Protein AF-A0A0K2YIS1-F1 (afdb_monomer_lite)

pLDDT: mean 71.44, std 18.5, range [35.56, 94.06]

Foldseek 3Di:
DDDDDDDDDDDDDPPPPPPPPPPPVPFFWKWKWKFQFPDWDQAPPRVLLVLCPPPPPDQDRPPSQHHDGQWIFTFGPCLCCLQPPDPDDGAPKGFNDDDDAWTKIKHWLVSVVVCLVVRQPDDGRPDPDRIPCVVSVPDDGSTIIMMIIGTDD

Secondary structure (DSSP, 8-state):
-----------------------------EEEEEEEESS-B-STT-GGG----TT----PPPGGG-EEEEEEEEE-TTTTTTTS-TTSPPPS-EEEE-SSSSEEEEEEHHHHHHHHHHHHTSTT-SS-SPP--HHHHTSPTT-EEEEEEEE--

Sequence (153 aa):
MEPTRAGRTGVREATDVGAAGDRLATMLGWNITIIRPNEPVLGPDDPRLDAHREGSWSSYISPDLDGDRVASWTAGLGGLDWIDPVGGEPAPSKQLRGGGYPSVYAVPAEVLLAGADRLSARPGLTNDSAVDLSAVVAMPAGEWIVVEAWDQS

Structure (mmCIF, N/CA/C/O backbone):
data_AF-A0A0K2YIS1-F1
#
_entry.id   AF-A0A0K2YIS1-F1
#
loop_
_atom_site.group_PDB
_atom_site.id
_atom_site.type_symbol
_atom_site.label_atom_id
_atom_site.label_alt_id
_atom_site.label_comp_id
_atom_site.label_asym_id
_atom_site.label_entity_id
_atom_site.label_seq_id
_atom_site.pdbx_PDB_ins_code
_atom_site.Cartn_x
_atom_site.Cartn_y
_atom_site.Cartn_z
_atom_site.occupancy
_atom_site.B_iso_or_equiv
_atom_site.auth_seq_id
_atom_site.auth_comp_id
_atom_site.auth_asym_id
_atom_site.auth_atom_id
_atom_site.pdbx_PDB_model_num
ATOM 1 N N . MET A 1 1 ? 53.919 41.565 -62.791 1.00 42.91 1 MET A N 1
ATOM 2 C CA . MET A 1 1 ? 53.068 40.431 -62.389 1.00 42.91 1 MET A CA 1
ATOM 3 C C . MET A 1 1 ? 51.980 40.990 -61.494 1.00 42.91 1 MET A C 1
ATOM 5 O O . MET A 1 1 ? 52.286 41.783 -60.616 1.00 42.91 1 MET A O 1
ATOM 9 N N . GLU A 1 2 ? 50.751 40.674 -61.876 1.00 38.84 2 GLU A N 1
ATOM 10 C CA . GLU A 1 2 ? 49.435 41.147 -61.432 1.00 38.84 2 GLU A CA 1
ATOM 11 C C . GLU A 1 2 ? 49.098 40.913 -59.933 1.00 38.84 2 GLU A C 1
ATOM 13 O O . GLU A 1 2 ? 49.934 40.371 -59.211 1.00 38.84 2 GLU A O 1
ATOM 18 N N . PRO A 1 3 ? 47.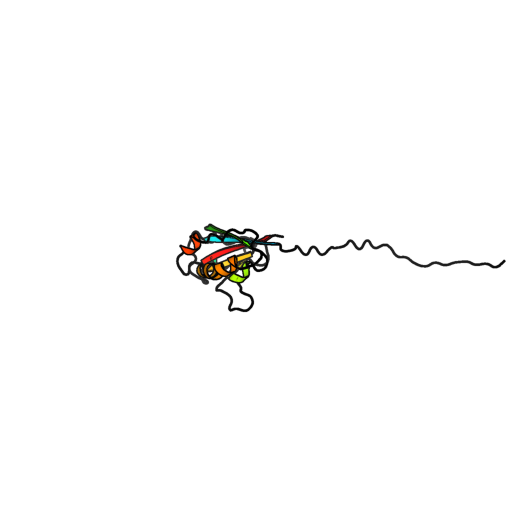934 41.389 -59.430 1.00 54.91 3 PRO A N 1
ATOM 19 C CA . PRO A 1 3 ? 47.772 42.024 -58.118 1.00 54.91 3 PRO A CA 1
ATOM 20 C C . PRO A 1 3 ? 46.892 41.197 -57.152 1.00 54.91 3 PRO A C 1
ATOM 22 O O . PRO A 1 3 ? 46.513 40.073 -57.462 1.00 54.91 3 PRO A O 1
ATOM 25 N N . THR A 1 4 ? 46.468 41.793 -56.026 1.00 39.06 4 THR A N 1
ATOM 26 C CA . THR A 1 4 ? 45.044 41.866 -55.594 1.00 39.06 4 THR A CA 1
ATOM 27 C C . THR A 1 4 ? 44.810 41.713 -54.086 1.00 39.06 4 THR A C 1
ATOM 29 O O . THR A 1 4 ? 45.412 40.925 -53.367 1.00 39.06 4 THR A O 1
ATOM 32 N N . ARG A 1 5 ? 43.884 42.565 -53.651 1.00 41.91 5 ARG A N 1
ATOM 33 C CA . ARG A 1 5 ? 43.358 42.880 -52.329 1.00 41.91 5 ARG A CA 1
ATOM 34 C C . ARG A 1 5 ? 42.171 41.969 -51.964 1.00 41.91 5 ARG A C 1
ATOM 36 O O . ARG A 1 5 ? 41.367 41.656 -52.826 1.00 41.91 5 ARG A O 1
ATOM 43 N N . ALA A 1 6 ? 42.009 41.754 -50.655 1.00 45.34 6 ALA A N 1
ATOM 44 C CA . ALA A 1 6 ? 40.782 41.450 -49.897 1.00 45.34 6 ALA A CA 1
ATOM 45 C C . ALA A 1 6 ? 40.018 40.128 -50.124 1.00 45.34 6 ALA A C 1
ATOM 47 O O . ALA A 1 6 ? 39.477 39.852 -51.185 1.00 45.34 6 ALA A O 1
ATOM 48 N N . GLY A 1 7 ? 39.794 39.434 -49.003 1.00 35.56 7 GLY A N 1
ATOM 49 C CA . GLY A 1 7 ? 38.697 38.493 -48.789 1.00 35.56 7 GLY A CA 1
ATOM 50 C C . GLY A 1 7 ? 38.379 38.408 -47.294 1.00 35.56 7 GLY A C 1
ATOM 51 O O . GLY A 1 7 ? 39.151 37.855 -46.522 1.00 35.56 7 GLY A O 1
ATOM 52 N N . ARG A 1 8 ? 37.271 39.026 -46.881 1.00 46.00 8 ARG A N 1
ATOM 53 C CA . ARG A 1 8 ? 36.708 39.048 -45.523 1.00 46.00 8 ARG A CA 1
ATOM 54 C C . ARG A 1 8 ? 35.535 38.068 -45.524 1.00 46.00 8 ARG A C 1
ATOM 56 O O . ARG A 1 8 ? 34.579 38.351 -46.240 1.00 46.00 8 ARG A O 1
ATOM 63 N N . THR A 1 9 ? 35.545 36.962 -44.770 1.00 40.97 9 THR A N 1
ATOM 64 C CA . THR A 1 9 ? 34.319 36.157 -44.544 1.00 40.97 9 THR A CA 1
ATOM 65 C C . THR A 1 9 ? 34.411 35.259 -43.297 1.00 40.97 9 THR A C 1
ATOM 67 O O . THR A 1 9 ? 35.349 34.482 -43.188 1.00 40.97 9 THR A O 1
ATOM 70 N N . GLY A 1 10 ? 33.398 35.363 -42.416 1.00 36.12 10 GLY A N 1
ATOM 71 C CA . GLY A 1 10 ? 32.995 34.408 -41.360 1.00 36.12 10 GLY A CA 1
ATOM 72 C C . GLY A 1 10 ? 33.873 34.422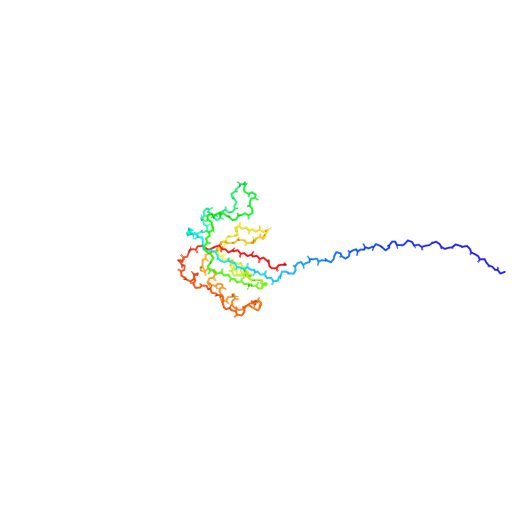 -40.105 1.00 36.12 10 GLY A C 1
ATOM 73 O O . GLY A 1 10 ? 34.982 33.921 -40.136 1.00 36.12 10 GLY A O 1
ATOM 74 N N . VAL A 1 11 ? 33.512 35.018 -38.963 1.00 46.69 11 VAL A N 1
ATOM 75 C CA . VAL A 1 11 ? 32.325 34.768 -38.120 1.00 46.69 11 VAL A CA 1
ATOM 76 C C . VAL A 1 11 ? 31.871 33.313 -38.177 1.00 46.69 11 VAL A C 1
ATOM 78 O O . VAL A 1 11 ? 31.138 32.924 -39.083 1.00 46.69 11 VAL A O 1
ATOM 81 N N . ARG A 1 12 ? 32.263 32.550 -37.158 1.00 39.72 12 ARG A N 1
ATOM 82 C CA . ARG A 1 12 ? 31.326 31.898 -36.240 1.00 39.72 12 ARG A CA 1
ATOM 83 C C . ARG A 1 12 ? 32.071 31.599 -34.945 1.00 39.72 12 ARG A C 1
ATOM 85 O O . ARG A 1 12 ? 32.997 30.795 -34.927 1.00 39.72 12 ARG A O 1
ATOM 92 N N . GLU A 1 13 ? 31.674 32.322 -33.899 1.00 41.06 13 GLU A N 1
ATOM 93 C CA . GLU A 1 13 ? 31.746 31.847 -32.522 1.00 41.06 13 GLU A CA 1
ATOM 94 C C . GLU A 1 13 ? 31.465 30.346 -32.517 1.00 41.06 13 GLU A C 1
ATOM 96 O O . GLU A 1 13 ? 30.415 29.902 -32.990 1.00 41.06 13 GLU A O 1
ATOM 101 N N . ALA A 1 14 ? 32.414 29.566 -32.005 1.00 40.84 14 ALA A N 1
ATOM 102 C CA . ALA A 1 14 ? 32.084 28.270 -31.458 1.00 40.84 14 ALA A CA 1
ATOM 103 C C . ALA A 1 14 ? 31.207 28.566 -30.242 1.00 40.84 14 ALA A C 1
ATOM 105 O O . ALA A 1 14 ? 31.702 28.800 -29.142 1.00 40.84 14 ALA A O 1
ATOM 106 N N . THR A 1 15 ? 29.900 28.669 -30.480 1.00 42.62 15 THR A N 1
ATOM 107 C CA . THR A 1 15 ? 28.912 28.507 -29.430 1.00 42.62 15 THR A CA 1
ATOM 108 C C . THR A 1 15 ? 29.209 27.140 -28.845 1.00 42.62 15 THR A C 1
ATOM 110 O O . THR A 1 15 ? 28.991 26.114 -29.492 1.00 42.62 15 THR A O 1
ATOM 113 N N . ASP A 1 16 ? 29.798 27.155 -27.655 1.00 43.53 16 ASP A N 1
ATOM 114 C CA . ASP A 1 16 ? 29.707 26.081 -26.689 1.00 43.53 16 ASP A CA 1
ATOM 115 C C . ASP A 1 16 ? 28.208 25.859 -26.476 1.00 43.53 16 ASP A C 1
ATOM 117 O O . ASP A 1 16 ? 27.557 26.481 -25.638 1.00 43.53 16 ASP A O 1
AT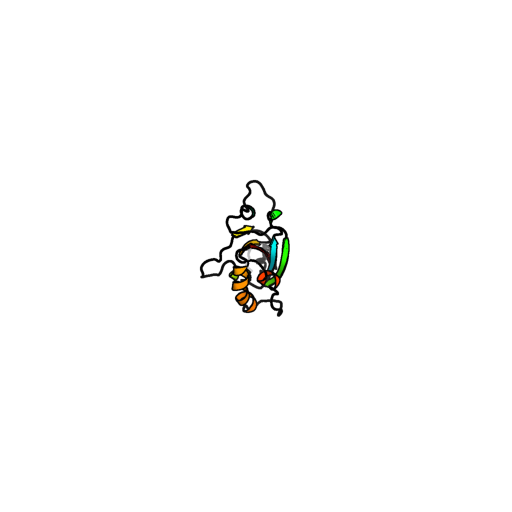OM 121 N N . VAL A 1 17 ? 27.610 25.057 -27.358 1.00 47.88 17 VAL A N 1
ATOM 122 C CA . VAL A 1 17 ? 26.316 24.454 -27.098 1.00 47.88 17 VAL A CA 1
ATOM 123 C C . VAL A 1 17 ? 26.664 23.390 -26.085 1.00 47.88 17 VAL A C 1
ATOM 125 O O . VAL A 1 17 ? 26.938 22.243 -26.441 1.00 47.88 17 VAL A O 1
ATOM 128 N N . GLY A 1 18 ? 26.771 23.830 -24.828 1.00 39.88 18 GLY A N 1
ATOM 129 C CA . GLY A 1 18 ? 26.816 22.953 -23.683 1.00 39.88 18 GLY A CA 1
ATOM 130 C C . GLY A 1 18 ? 25.779 21.888 -23.957 1.00 39.88 18 GLY A C 1
ATOM 131 O O . GLY A 1 18 ? 24.603 22.199 -24.171 1.00 39.88 18 GLY A O 1
ATOM 132 N N . ALA A 1 19 ? 26.252 20.653 -24.081 1.00 45.22 19 ALA A N 1
ATOM 133 C CA . ALA A 1 19 ? 25.389 19.505 -24.133 1.00 45.22 19 ALA A CA 1
ATOM 134 C C . ALA A 1 19 ? 24.597 19.551 -22.827 1.00 45.22 19 ALA A C 1
ATOM 136 O O . ALA A 1 19 ? 25.031 19.049 -21.791 1.00 45.22 19 ALA A O 1
ATOM 137 N N . ALA A 1 20 ? 23.428 20.188 -22.882 1.00 43.22 20 ALA A N 1
ATOM 138 C CA . ALA A 1 20 ? 22.280 19.833 -22.088 1.00 43.22 20 ALA A CA 1
ATOM 139 C C . ALA A 1 20 ? 21.955 18.404 -22.520 1.00 43.22 20 ALA A C 1
ATOM 141 O O . ALA A 1 20 ? 21.057 18.155 -23.316 1.00 43.22 20 ALA A O 1
ATOM 142 N N . GLY A 1 21 ? 22.809 17.475 -22.081 1.00 39.16 21 GLY A N 1
ATOM 143 C CA . GLY A 1 21 ? 22.498 16.073 -22.053 1.00 39.16 21 GLY A CA 1
ATOM 144 C C . GLY A 1 21 ? 21.238 16.008 -21.230 1.00 39.16 21 GLY A C 1
ATOM 145 O O . GLY A 1 21 ? 21.267 16.315 -20.037 1.00 39.16 21 GLY A O 1
ATOM 146 N N . ASP A 1 22 ? 20.147 15.733 -21.932 1.00 44.38 22 ASP A N 1
ATOM 147 C CA . ASP A 1 22 ? 18.915 15.171 -21.424 1.00 44.38 22 ASP A CA 1
ATOM 148 C C . ASP A 1 22 ? 19.248 14.302 -20.209 1.00 44.38 22 ASP A C 1
ATOM 150 O O . ASP A 1 22 ? 19.635 13.138 -20.320 1.00 44.38 22 ASP A O 1
ATOM 154 N N . ARG A 1 23 ? 19.150 14.892 -19.016 1.00 44.44 23 ARG A N 1
ATOM 155 C CA . ARG A 1 23 ? 19.044 14.138 -17.775 1.00 44.44 23 ARG A CA 1
ATOM 156 C C . ARG A 1 23 ? 17.612 13.632 -17.739 1.00 44.44 23 ARG A C 1
ATOM 158 O O . ARG A 1 23 ? 16.823 14.050 -16.898 1.00 44.44 23 ARG A O 1
ATOM 165 N N . LEU A 1 24 ? 17.274 12.745 -18.672 1.00 45.16 24 LEU A N 1
ATOM 166 C CA . LEU A 1 24 ? 16.237 11.764 -18.427 1.00 45.16 24 LEU A CA 1
ATOM 167 C C . LEU A 1 24 ? 16.781 10.941 -17.267 1.00 45.16 24 LEU A C 1
ATOM 169 O O . LEU A 1 24 ? 17.597 10.039 -17.462 1.00 45.16 24 LEU A O 1
ATOM 173 N N . ALA A 1 25 ? 16.421 11.347 -16.048 1.00 53.78 25 ALA A N 1
ATOM 174 C CA . ALA A 1 25 ? 16.564 10.511 -14.875 1.00 53.78 25 ALA A CA 1
ATOM 175 C C . ALA A 1 25 ? 15.948 9.169 -15.265 1.00 53.78 25 ALA A C 1
ATOM 177 O O . ALA A 1 25 ? 14.750 9.071 -15.530 1.00 53.78 25 ALA A O 1
ATOM 178 N N . THR A 1 26 ? 16.803 8.176 -15.487 1.00 59.34 26 THR A N 1
ATOM 179 C CA . THR A 1 26 ? 16.338 6.861 -15.895 1.00 59.34 26 THR A CA 1
ATOM 180 C C . THR A 1 26 ? 15.735 6.264 -14.640 1.00 59.34 26 THR A C 1
ATOM 182 O O . THR A 1 26 ? 16.482 5.870 -13.757 1.00 59.34 26 THR A O 1
ATOM 185 N N . MET A 1 27 ? 14.404 6.269 -14.540 1.00 64.25 27 MET A N 1
ATOM 186 C CA . MET A 1 27 ? 13.667 5.615 -13.458 1.00 64.25 27 MET A CA 1
ATOM 187 C C . MET A 1 27 ? 14.113 4.149 -13.396 1.00 64.25 27 MET A C 1
ATOM 189 O O . MET A 1 27 ? 13.815 3.361 -14.298 1.00 64.25 27 MET A O 1
ATOM 193 N N . LEU A 1 28 ? 14.874 3.799 -12.360 1.00 72.25 28 LEU A N 1
ATOM 194 C CA . LEU A 1 28 ? 15.419 2.457 -12.146 1.00 72.25 28 LEU A CA 1
ATOM 195 C C . LEU A 1 28 ? 14.356 1.521 -11.560 1.00 72.25 28 LEU A C 1
ATOM 197 O O . LEU A 1 28 ? 14.472 0.301 -11.685 1.00 72.25 28 LEU A O 1
ATOM 201 N N . GLY A 1 29 ? 13.304 2.084 -10.960 1.00 79.88 29 GLY A N 1
ATOM 202 C CA . GLY A 1 29 ? 12.203 1.336 -10.373 1.00 79.88 29 GLY A CA 1
ATOM 203 C C . GLY A 1 29 ? 11.550 2.065 -9.203 1.00 79.88 29 GLY A C 1
ATOM 204 O O . GLY A 1 29 ? 11.635 3.279 -9.071 1.00 79.88 29 GLY A O 1
ATOM 205 N N . TRP A 1 30 ? 10.908 1.293 -8.338 1.00 84.06 30 TRP A N 1
ATOM 206 C CA . TRP A 1 30 ? 10.161 1.740 -7.176 1.00 84.06 30 TRP A CA 1
ATOM 207 C C . TRP A 1 30 ? 10.672 1.031 -5.928 1.00 84.06 30 TRP A C 1
ATOM 209 O O . TRP A 1 30 ? 10.754 -0.196 -5.913 1.00 84.06 30 TRP A O 1
ATOM 219 N N . ASN A 1 31 ? 10.949 1.769 -4.858 1.00 87.81 31 ASN A N 1
ATOM 220 C CA . ASN A 1 31 ? 10.916 1.224 -3.507 1.00 87.81 31 ASN A CA 1
ATOM 221 C C . ASN A 1 31 ? 9.485 1.366 -2.980 1.00 87.81 31 ASN A C 1
ATOM 223 O O . ASN A 1 31 ? 8.996 2.481 -2.792 1.00 87.81 31 ASN A O 1
ATOM 227 N N . ILE A 1 32 ? 8.814 0.232 -2.800 1.00 88.44 32 ILE A N 1
ATOM 228 C CA . ILE A 1 32 ? 7.424 0.162 -2.361 1.00 88.44 32 ILE A CA 1
ATOM 229 C C . ILE A 1 32 ? 7.410 -0.239 -0.892 1.00 88.44 32 ILE A C 1
ATOM 231 O O . ILE A 1 32 ? 8.067 -1.203 -0.487 1.00 88.44 32 ILE A O 1
ATOM 235 N N . THR A 1 33 ? 6.657 0.499 -0.088 1.00 91.44 33 THR A N 1
ATOM 236 C CA . THR A 1 33 ? 6.436 0.221 1.328 1.00 91.44 33 THR A CA 1
ATOM 237 C C . THR A 1 33 ? 4.943 0.165 1.6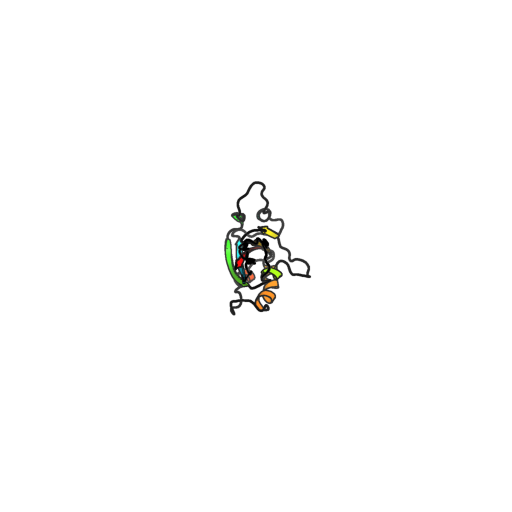07 1.00 91.44 33 THR A C 1
ATOM 239 O O . THR A 1 33 ? 4.196 1.046 1.190 1.00 91.44 33 THR A O 1
ATOM 242 N N . ILE A 1 34 ? 4.521 -0.885 2.309 1.00 93.12 34 ILE A N 1
ATOM 243 C CA . ILE A 1 34 ? 3.141 -1.087 2.740 1.00 93.12 34 ILE A CA 1
ATOM 244 C C . ILE A 1 34 ? 3.049 -0.785 4.222 1.00 93.12 34 ILE A C 1
ATOM 246 O O . ILE A 1 34 ? 3.774 -1.372 5.032 1.00 93.12 34 ILE A O 1
ATOM 250 N N . ILE A 1 35 ? 2.145 0.123 4.548 1.00 93.00 35 ILE A N 1
ATOM 251 C CA . ILE A 1 35 ? 1.883 0.607 5.892 1.00 93.00 35 ILE A CA 1
ATOM 252 C C . ILE A 1 35 ? 0.453 0.221 6.244 1.00 93.00 35 ILE A C 1
ATOM 254 O O . ILE A 1 35 ? -0.487 0.486 5.488 1.00 93.00 35 ILE A O 1
ATOM 258 N N . ARG A 1 36 ? 0.292 -0.411 7.401 1.00 94.06 36 ARG A N 1
ATOM 259 C CA . ARG A 1 36 ? -1.001 -0.604 8.039 1.00 94.06 36 ARG A CA 1
ATOM 260 C C . ARG A 1 36 ? -1.199 0.533 9.042 1.00 94.06 36 ARG A C 1
ATOM 262 O O . ARG A 1 36 ? -0.469 0.553 10.032 1.00 94.06 36 ARG A O 1
ATOM 269 N N . PRO A 1 37 ? -2.151 1.454 8.824 1.00 92.81 37 PRO A N 1
ATOM 270 C CA . PRO A 1 37 ? -2.439 2.507 9.792 1.00 92.81 37 PRO A CA 1
ATOM 271 C C . PRO A 1 37 ? -2.741 1.940 11.186 1.00 92.81 37 PRO A C 1
ATOM 273 O O . PRO A 1 37 ? -3.376 0.890 11.305 1.00 92.81 37 PRO A O 1
ATOM 276 N N . ASN A 1 38 ? -2.319 2.646 12.240 1.00 90.50 38 ASN A N 1
ATOM 277 C CA . ASN A 1 38 ? -2.576 2.231 13.631 1.00 90.50 38 ASN A CA 1
ATOM 278 C C . ASN A 1 38 ? -4.077 2.089 13.934 1.00 90.50 38 ASN A C 1
ATOM 280 O O . ASN A 1 38 ? -4.496 1.216 14.695 1.00 90.50 38 ASN A O 1
ATOM 284 N N . GLU A 1 39 ? -4.884 2.957 13.325 1.00 90.62 39 GLU A N 1
ATOM 285 C CA . GLU A 1 39 ? -6.339 2.883 13.356 1.00 90.62 39 GLU A CA 1
ATOM 286 C C . GLU A 1 39 ? -6.859 2.374 12.004 1.00 90.62 39 GLU A C 1
ATOM 288 O O . GLU A 1 39 ? -6.645 3.055 10.994 1.00 90.62 39 GLU A O 1
ATOM 293 N N . PRO A 1 40 ? -7.582 1.237 11.957 1.00 90.25 40 PRO A N 1
ATOM 294 C CA . PRO A 1 40 ? -8.066 0.654 10.708 1.00 90.25 40 PRO A CA 1
ATOM 295 C C . PRO A 1 40 ? -8.845 1.653 9.852 1.00 90.25 40 PRO A C 1
ATOM 297 O O . PRO A 1 40 ? -9.719 2.368 10.349 1.00 90.25 40 PRO A O 1
ATOM 300 N N . VAL A 1 41 ? -8.545 1.689 8.556 1.00 90.44 41 VAL A N 1
ATOM 301 C CA . VAL A 1 41 ? -9.281 2.474 7.559 1.00 90.44 41 VAL A CA 1
ATOM 302 C C . VAL A 1 41 ? -10.322 1.564 6.918 1.00 90.44 41 VAL A C 1
ATOM 304 O O . VAL A 1 41 ? -9.979 0.547 6.319 1.00 90.44 41 VAL A O 1
ATOM 307 N N . LEU A 1 42 ? -11.602 1.905 7.081 1.00 86.06 42 LEU A N 1
ATOM 308 C CA . LEU A 1 42 ? -12.719 0.989 6.800 1.00 86.06 42 LEU A CA 1
ATOM 309 C C . LEU A 1 42 ? -13.348 1.164 5.411 1.00 86.06 42 LEU A C 1
ATOM 311 O O . LEU A 1 42 ? -14.370 0.544 5.118 1.00 86.06 42 LEU A O 1
ATOM 315 N N . GLY A 1 43 ? -12.787 2.022 4.560 1.00 86.94 43 GLY A N 1
ATOM 316 C CA . GLY A 1 43 ? -13.359 2.254 3.243 1.00 86.94 43 GLY A CA 1
ATOM 317 C C . GLY A 1 43 ? -12.825 3.485 2.516 1.00 86.94 43 GLY A C 1
ATOM 318 O O . GLY A 1 43 ? -12.089 4.283 3.096 1.00 86.94 43 GLY A O 1
ATOM 319 N N . PRO A 1 44 ? -13.247 3.671 1.253 1.00 85.38 44 PRO A N 1
ATOM 320 C CA . PRO A 1 44 ? -12.858 4.815 0.425 1.00 85.38 44 PRO A CA 1
ATOM 321 C C . PRO A 1 44 ? -13.415 6.157 0.932 1.00 85.38 44 PRO A C 1
ATOM 323 O O . PRO A 1 44 ? -12.827 7.206 0.655 1.00 85.38 44 PRO A O 1
ATOM 326 N N . ASP A 1 45 ? -14.526 6.109 1.675 1.00 87.50 45 ASP A N 1
ATOM 327 C CA . ASP A 1 45 ? -15.214 7.266 2.263 1.00 87.50 45 ASP A CA 1
ATOM 328 C C . ASP A 1 45 ? -14.630 7.684 3.625 1.00 87.50 45 ASP A C 1
ATOM 330 O O . ASP A 1 45 ? -15.174 8.561 4.297 1.00 87.50 45 ASP A O 1
ATOM 334 N N . ASP A 1 46 ? -13.546 7.041 4.073 1.00 87.69 46 ASP A N 1
ATOM 335 C CA . ASP A 1 46 ? -12.881 7.433 5.309 1.00 87.69 46 ASP A CA 1
ATOM 336 C C . ASP A 1 46 ? -12.296 8.852 5.156 1.00 87.69 46 ASP A C 1
ATOM 338 O O . ASP A 1 46 ? -11.493 9.096 4.245 1.00 87.69 46 ASP A O 1
ATOM 342 N N . PRO A 1 47 ? -12.658 9.799 6.042 1.00 85.75 47 PRO A N 1
ATOM 343 C CA . PRO A 1 47 ? -12.269 11.202 5.907 1.00 85.75 47 PRO A CA 1
ATOM 344 C C . PRO A 1 47 ? -10.754 11.413 5.995 1.00 85.75 47 PRO A C 1
ATOM 346 O O . PRO A 1 47 ? -10.248 12.432 5.525 1.00 85.75 47 PRO A O 1
ATOM 349 N N . ARG A 1 48 ? -9.999 10.465 6.566 1.00 85.56 48 ARG A N 1
ATOM 350 C CA . ARG A 1 48 ? -8.529 10.528 6.600 1.00 85.56 48 ARG A CA 1
ATOM 351 C C . ARG A 1 48 ? -7.916 10.364 5.214 1.00 85.56 48 ARG A C 1
ATOM 353 O O . ARG A 1 48 ? -6.799 10.825 4.988 1.00 85.56 48 ARG A O 1
ATOM 360 N N . LEU A 1 49 ? -8.636 9.731 4.287 1.00 85.75 49 LEU A N 1
ATOM 361 C CA . LEU A 1 49 ? -8.191 9.548 2.910 1.00 85.75 49 LEU A CA 1
ATOM 362 C C . LEU A 1 49 ? -8.441 10.781 2.032 1.00 85.75 49 LEU A C 1
ATOM 364 O O . LEU A 1 49 ? -7.972 10.822 0.896 1.00 85.75 49 LEU A O 1
ATOM 368 N N . ASP A 1 50 ? -9.188 11.781 2.500 1.00 80.12 50 ASP A N 1
ATOM 369 C CA . ASP A 1 50 ? -9.381 13.039 1.776 1.00 80.12 50 ASP A CA 1
ATOM 370 C C . ASP A 1 50 ? -8.138 13.924 1.923 1.00 80.12 50 ASP A C 1
ATOM 372 O O . ASP A 1 50 ? -8.053 14.827 2.753 1.00 80.12 50 ASP A O 1
ATOM 376 N N . ALA A 1 51 ? -7.139 13.658 1.081 1.00 59.88 51 ALA A N 1
ATOM 377 C CA . ALA A 1 51 ? -5.826 14.300 1.126 1.00 59.88 51 ALA A CA 1
ATOM 378 C C . ALA A 1 51 ? -5.799 15.788 0.710 1.00 59.88 51 ALA A C 1
ATOM 380 O O . ALA A 1 51 ? -4.736 16.397 0.603 1.00 59.88 51 ALA A O 1
ATOM 381 N N . HIS A 1 52 ? -6.962 16.416 0.541 1.00 54.84 52 HIS A N 1
ATOM 382 C CA . HIS A 1 52 ? -7.098 17.853 0.335 1.00 54.84 52 HIS A CA 1
ATOM 383 C C . HIS A 1 52 ? -7.818 18.503 1.513 1.00 54.84 52 HIS A C 1
ATOM 385 O O . HIS A 1 52 ? -8.877 19.109 1.363 1.00 54.84 52 HIS A O 1
ATOM 391 N N . ARG A 1 53 ? -7.222 18.444 2.707 1.00 50.28 53 ARG A N 1
ATOM 392 C CA . ARG A 1 53 ? -7.576 19.424 3.735 1.00 50.28 53 ARG A CA 1
ATOM 393 C C . ARG A 1 53 ? -7.003 20.772 3.286 1.00 50.28 53 ARG A C 1
ATOM 395 O O . ARG A 1 53 ? -5.798 21.007 3.395 1.00 50.28 53 ARG A O 1
ATOM 402 N N . GLU A 1 54 ? -7.860 21.607 2.694 1.00 39.88 54 GLU A N 1
ATOM 403 C CA . GLU A 1 54 ? -7.536 22.964 2.236 1.00 39.88 54 GLU A CA 1
ATOM 404 C C . GLU A 1 54 ? -6.662 23.689 3.273 1.00 39.88 54 GLU A C 1
ATOM 406 O O . GLU A 1 54 ? -7.043 23.847 4.432 1.00 39.88 54 GLU A O 1
ATOM 411 N N . GLY A 1 55 ? -5.461 24.105 2.859 1.00 45.03 55 GLY A N 1
ATOM 412 C CA . GLY A 1 55 ? -4.540 24.895 3.683 1.00 45.03 55 GLY A CA 1
ATOM 413 C C . GLY A 1 55 ? -3.256 24.186 4.122 1.00 45.03 55 GLY A C 1
ATOM 414 O O . GLY A 1 55 ? -2.318 24.866 4.539 1.00 45.03 55 GLY A O 1
ATOM 415 N N . SER A 1 56 ? -3.141 22.864 3.972 1.00 43.59 56 SER A N 1
ATOM 416 C CA . SER A 1 56 ? -1.868 22.169 4.199 1.00 43.59 56 SER A CA 1
ATOM 417 C C . SER A 1 56 ? -1.005 22.204 2.937 1.00 43.59 56 SER A C 1
ATOM 419 O O . SER A 1 56 ? -1.118 21.358 2.059 1.00 43.59 56 SER A O 1
ATOM 421 N N . TRP A 1 57 ? -0.076 23.157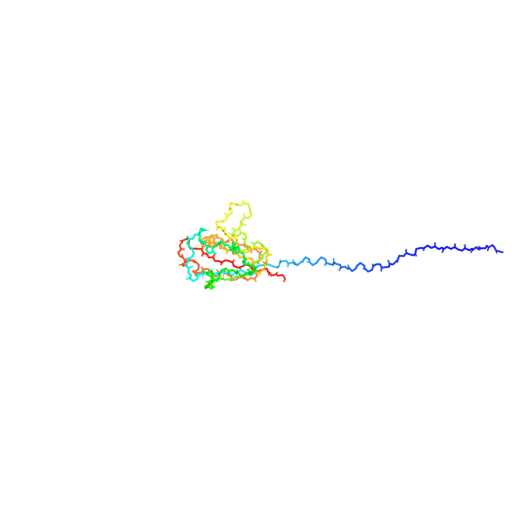 2.879 1.00 44.44 57 TRP A N 1
ATOM 422 C CA . TRP A 1 57 ? 1.082 23.110 1.969 1.00 44.44 57 TRP A CA 1
ATOM 423 C C . TRP A 1 57 ? 2.102 22.043 2.397 1.00 44.44 57 TRP A C 1
ATOM 425 O O . TRP A 1 57 ? 3.198 21.960 1.844 1.00 44.44 57 TRP A O 1
ATOM 435 N N . SER A 1 58 ? 1.785 21.270 3.438 1.00 50.41 58 SER A N 1
ATOM 436 C CA . SER A 1 58 ? 2.683 20.278 3.986 1.00 50.41 58 SER A CA 1
ATOM 437 C C . SER A 1 58 ? 2.596 19.018 3.131 1.00 50.41 58 SER A C 1
ATOM 439 O O . SER A 1 58 ? 1.531 18.436 2.941 1.00 50.41 58 SER A O 1
ATOM 441 N N . SER A 1 59 ? 3.745 18.620 2.602 1.00 54.28 59 SER A N 1
ATOM 442 C CA . SER A 1 59 ? 3.991 17.427 1.793 1.00 54.28 59 SER A CA 1
ATOM 443 C C . SER A 1 59 ? 3.729 16.106 2.536 1.00 54.28 59 SER A C 1
ATOM 445 O O . SER A 1 59 ? 4.213 15.061 2.108 1.00 54.28 59 SER A O 1
ATOM 447 N N . TYR A 1 60 ? 3.041 16.132 3.674 1.00 57.41 60 TYR A N 1
ATOM 448 C CA . TYR A 1 60 ? 2.915 15.008 4.586 1.00 57.41 60 TYR A CA 1
ATOM 449 C C . TYR A 1 60 ? 1.548 14.346 4.427 1.00 57.41 60 TYR A C 1
ATOM 451 O O . TYR A 1 60 ? 0.520 15.014 4.323 1.00 57.41 60 TYR A O 1
ATOM 459 N N . ILE A 1 61 ? 1.563 13.015 4.395 1.00 69.00 61 ILE A N 1
ATOM 460 C CA . ILE A 1 61 ? 0.374 12.181 4.577 1.00 69.00 61 ILE A CA 1
ATOM 461 C C . ILE A 1 61 ? -0.236 12.556 5.939 1.00 69.00 61 ILE A C 1
ATOM 463 O O . ILE A 1 61 ? 0.501 12.967 6.840 1.00 69.00 61 ILE A O 1
ATOM 467 N N . SER A 1 62 ? -1.562 12.453 6.099 1.00 70.31 62 SER A N 1
ATOM 468 C CA . SER A 1 62 ? -2.189 12.684 7.407 1.00 70.31 62 SER A CA 1
ATOM 469 C C . SER A 1 62 ? -1.470 11.851 8.481 1.00 70.31 62 SER A C 1
ATOM 471 O O . SER A 1 62 ? -1.282 10.655 8.253 1.00 70.31 62 SER A O 1
ATOM 473 N N . PRO A 1 63 ? -1.078 12.421 9.639 1.00 76.44 63 PRO A N 1
ATOM 474 C CA . PRO A 1 63 ? -0.460 11.646 10.720 1.00 76.44 63 PRO A CA 1
ATOM 475 C C . PRO A 1 63 ? -1.369 10.508 11.211 1.00 76.44 63 PRO A C 1
ATOM 477 O O . PRO A 1 63 ? -0.881 9.507 11.718 1.00 76.44 63 PRO A O 1
ATOM 480 N N . ASP A 1 64 ? -2.681 10.622 10.987 1.00 80.81 64 ASP A N 1
ATOM 481 C CA . ASP A 1 64 ? -3.677 9.591 11.306 1.00 80.81 64 ASP A CA 1
ATOM 482 C C . ASP A 1 64 ? -3.585 8.344 10.401 1.00 80.81 64 ASP A C 1
ATOM 484 O O . ASP A 1 64 ? -4.292 7.359 10.620 1.00 80.81 64 ASP A O 1
ATOM 488 N N . LEU A 1 65 ? -2.759 8.402 9.353 1.00 84.44 65 LEU A N 1
ATOM 489 C CA . LEU A 1 65 ? -2.464 7.296 8.442 1.00 84.44 65 LEU A CA 1
ATOM 490 C C . LEU A 1 65 ? -1.074 6.688 8.686 1.00 84.44 65 LEU A C 1
ATOM 492 O O . LEU A 1 65 ? -0.672 5.789 7.947 1.00 84.44 65 LEU A O 1
ATOM 496 N N . ASP A 1 66 ? -0.354 7.157 9.710 1.00 86.06 66 ASP A N 1
ATOM 497 C CA . ASP A 1 66 ? 0.882 6.525 10.166 1.00 86.06 66 ASP A CA 1
ATOM 498 C C . ASP A 1 66 ? 0.593 5.174 10.841 1.00 86.06 66 ASP A C 1
ATOM 500 O O . ASP A 1 66 ? -0.486 4.943 11.410 1.00 86.06 66 ASP A O 1
ATOM 504 N N . GLY A 1 67 ? 1.558 4.263 10.785 1.00 89.38 67 GLY A N 1
ATOM 505 C CA . GLY A 1 67 ? 1.386 2.928 11.339 1.00 89.38 67 GLY A CA 1
ATOM 506 C C . GLY A 1 67 ? 2.518 1.959 11.042 1.00 89.38 67 GLY A C 1
ATOM 507 O O . GLY A 1 67 ? 3.640 2.339 10.707 1.00 89.38 67 GLY A O 1
ATOM 508 N N . ASP A 1 68 ? 2.215 0.676 11.192 1.00 92.25 68 ASP A N 1
ATOM 509 C CA . ASP A 1 68 ? 3.210 -0.378 11.091 1.00 92.25 68 ASP A CA 1
ATOM 510 C C . ASP A 1 68 ? 3.570 -0.654 9.633 1.00 92.25 68 ASP A C 1
ATOM 512 O O . ASP A 1 68 ? 2.715 -0.926 8.786 1.00 92.25 68 ASP A O 1
ATOM 516 N N . ARG A 1 69 ? 4.872 -0.669 9.339 1.00 92.50 69 ARG A N 1
ATOM 517 C CA . ARG A 1 69 ? 5.378 -1.192 8.070 1.00 92.50 69 ARG A CA 1
ATOM 518 C C . ARG A 1 69 ? 5.236 -2.709 8.063 1.00 92.50 69 ARG A C 1
ATOM 520 O O . ARG A 1 69 ? 5.958 -3.404 8.774 1.00 92.50 69 ARG A O 1
ATOM 527 N N . VAL A 1 70 ? 4.347 -3.214 7.217 1.00 92.38 70 VAL A N 1
ATOM 528 C CA . VAL A 1 70 ? 4.011 -4.645 7.155 1.00 92.38 70 VAL A CA 1
ATOM 529 C C . VAL A 1 70 ? 4.678 -5.376 5.996 1.00 92.38 70 VAL A C 1
ATOM 531 O O . VAL A 1 70 ? 4.862 -6.585 6.070 1.00 92.38 70 VAL A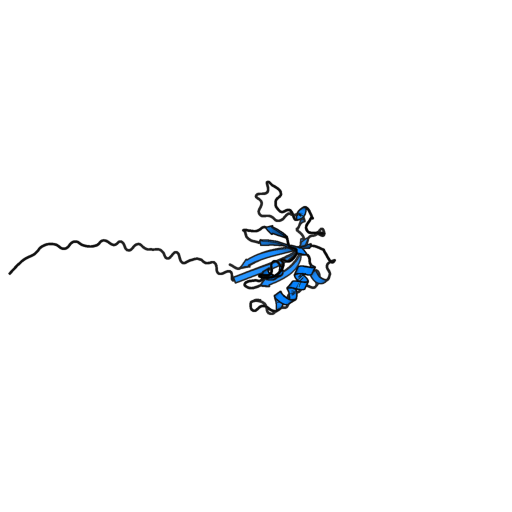 O 1
ATOM 534 N N . ALA A 1 71 ? 5.067 -4.660 4.940 1.00 90.06 71 ALA A N 1
ATOM 535 C CA . ALA A 1 71 ? 5.820 -5.224 3.825 1.00 90.06 71 ALA A CA 1
ATOM 536 C C . ALA A 1 71 ? 6.619 -4.139 3.100 1.00 90.06 71 ALA A C 1
ATOM 538 O O . ALA A 1 71 ? 6.292 -2.952 3.155 1.00 90.06 71 ALA A O 1
ATOM 539 N N . SER A 1 72 ? 7.679 -4.539 2.400 1.00 89.19 72 SER A N 1
ATOM 540 C CA . SER A 1 72 ? 8.370 -3.661 1.459 1.00 89.19 72 SER A CA 1
ATOM 541 C C . SER A 1 72 ? 9.261 -4.434 0.504 1.00 89.19 72 SER A C 1
ATOM 543 O O . SER A 1 72 ? 9.844 -5.455 0.867 1.00 89.19 72 SER A O 1
ATOM 545 N N . TRP A 1 73 ? 9.367 -3.926 -0.717 1.00 87.44 73 TRP A N 1
ATOM 546 C CA . TRP A 1 73 ? 10.180 -4.509 -1.771 1.00 87.44 73 TRP A CA 1
ATOM 547 C C . TRP A 1 73 ? 10.599 -3.443 -2.783 1.00 87.44 73 TRP A C 1
ATOM 549 O O . TRP A 1 73 ? 10.110 -2.312 -2.775 1.00 87.44 73 TRP A O 1
ATOM 559 N N . THR A 1 74 ? 11.510 -3.829 -3.673 1.00 84.69 74 THR A N 1
ATOM 560 C CA . THR A 1 74 ? 11.860 -3.039 -4.853 1.00 84.69 74 THR A CA 1
ATOM 561 C C . THR A 1 74 ? 11.221 -3.676 -6.079 1.00 84.69 74 THR A C 1
ATOM 563 O O . THR A 1 74 ? 11.259 -4.898 -6.231 1.00 84.69 74 THR A O 1
ATOM 566 N N . ALA A 1 75 ? 10.660 -2.862 -6.962 1.00 79.81 75 ALA A N 1
ATOM 567 C CA . ALA A 1 75 ? 10.108 -3.295 -8.238 1.00 79.81 75 ALA A CA 1
ATOM 568 C C . ALA A 1 75 ? 10.698 -2.462 -9.379 1.00 79.81 75 ALA A C 1
ATOM 570 O O . ALA A 1 75 ? 10.986 -1.289 -9.190 1.00 79.81 75 ALA A O 1
ATOM 571 N N . GLY A 1 76 ? 10.867 -3.044 -10.565 1.00 78.00 76 GLY A N 1
ATOM 572 C CA . GLY A 1 76 ? 11.258 -2.294 -11.761 1.00 78.00 76 GLY A CA 1
ATOM 573 C C . GLY A 1 76 ? 10.120 -1.432 -12.328 1.00 78.00 76 GLY A C 1
ATOM 574 O O . GLY A 1 76 ? 9.116 -1.153 -11.664 1.00 78.00 76 GLY A O 1
ATOM 575 N N . LEU A 1 77 ? 10.255 -1.036 -13.595 1.00 76.88 77 LEU A N 1
ATOM 576 C CA . LEU A 1 77 ? 9.207 -0.321 -14.332 1.00 76.88 77 LEU A CA 1
ATOM 577 C C . LEU A 1 77 ? 7.864 -1.076 -14.276 1.00 76.88 77 LEU A C 1
ATOM 579 O O . LEU A 1 77 ? 7.808 -2.295 -14.437 1.00 76.88 77 LEU A O 1
ATOM 583 N N . GLY A 1 78 ? 6.776 -0.341 -14.028 1.00 77.56 78 GLY A N 1
ATOM 584 C CA . GLY A 1 78 ? 5.435 -0.911 -13.850 1.00 77.56 78 GLY A CA 1
ATOM 585 C C . GLY A 1 78 ? 5.203 -1.605 -12.499 1.00 77.56 78 GLY A C 1
ATOM 586 O O . GLY A 1 78 ? 4.250 -2.366 -12.347 1.00 77.56 78 GLY A O 1
ATOM 587 N N . GLY A 1 79 ? 6.057 -1.372 -11.496 1.00 80.62 79 GLY A N 1
ATOM 588 C CA . GLY A 1 79 ? 5.898 -1.920 -10.142 1.00 80.62 79 GLY A CA 1
ATOM 589 C C . GLY A 1 79 ? 4.599 -1.533 -9.417 1.00 80.62 79 GLY A C 1
ATOM 590 O O . GLY A 1 79 ? 4.264 -2.159 -8.414 1.00 80.62 79 GLY A O 1
ATOM 591 N N . LEU A 1 80 ? 3.862 -0.540 -9.927 1.00 84.62 80 LEU A N 1
ATOM 592 C CA . LEU A 1 80 ? 2.582 -0.058 -9.391 1.00 84.62 80 LEU A CA 1
ATOM 593 C C . LEU A 1 80 ? 1.361 -0.452 -10.240 1.00 84.62 80 LEU A C 1
ATOM 595 O O . LEU A 1 80 ? 0.241 -0.121 -9.866 1.00 84.62 80 LEU A O 1
ATOM 599 N N . ASP A 1 81 ? 1.533 -1.208 -11.330 1.00 82.88 81 ASP A N 1
ATOM 600 C CA . ASP A 1 81 ? 0.434 -1.603 -12.235 1.00 82.88 81 ASP A CA 1
ATOM 601 C C . ASP A 1 81 ? -0.629 -2.496 -11.563 1.00 82.88 81 ASP A C 1
ATOM 603 O O . ASP A 1 81 ? -1.642 -2.848 -12.159 1.00 82.88 81 ASP A O 1
ATOM 607 N N . TRP A 1 82 ? -0.390 -2.953 -10.336 1.00 83.56 82 TRP A N 1
ATOM 608 C CA . TRP A 1 82 ? -1.389 -3.669 -9.549 1.00 83.56 82 TRP A CA 1
ATOM 609 C C . TRP A 1 82 ? -2.391 -2.724 -8.862 1.00 83.56 82 TRP A C 1
ATOM 611 O O . TRP A 1 82 ? -3.490 -3.166 -8.541 1.00 83.56 82 TRP A O 1
ATOM 621 N N . ILE A 1 83 ? -2.038 -1.447 -8.676 1.00 83.06 83 ILE A N 1
ATOM 622 C CA . ILE A 1 83 ? -2.928 -0.391 -8.167 1.00 83.06 83 ILE A CA 1
ATOM 623 C C . ILE A 1 83 ? -3.764 0.180 -9.317 1.00 83.06 83 ILE A C 1
ATOM 625 O O . ILE A 1 83 ? -4.976 0.325 -9.192 1.00 83.06 83 ILE A O 1
ATOM 629 N N . ASP A 1 84 ? -3.115 0.453 -10.449 1.00 74.69 84 ASP A N 1
ATOM 630 C CA . ASP A 1 84 ? -3.752 0.986 -11.655 1.00 74.69 84 ASP A CA 1
ATOM 631 C C . ASP A 1 84 ? -3.310 0.173 -12.888 1.00 74.69 84 ASP A C 1
ATOM 633 O O . ASP A 1 84 ? -2.304 0.487 -13.534 1.00 74.69 84 ASP A O 1
ATOM 637 N N . PRO A 1 85 ? -3.979 -0.958 -13.176 1.00 61.12 85 PRO A N 1
ATOM 638 C CA . PRO A 1 85 ? -3.595 -1.822 -14.281 1.00 61.12 85 PRO A CA 1
ATOM 639 C C . PRO A 1 85 ? -3.910 -1.187 -15.634 1.00 61.12 85 PRO A C 1
ATOM 641 O O . PRO A 1 85 ? -5.068 -0.970 -15.990 1.00 61.12 85 PRO A O 1
ATOM 644 N N . VAL A 1 86 ? -2.875 -1.006 -16.458 1.00 56.47 86 VAL A N 1
ATOM 645 C CA . VAL A 1 86 ? -3.024 -0.563 -17.851 1.00 56.47 86 VAL A CA 1
ATOM 646 C C . VAL A 1 86 ? -3.926 -1.539 -18.622 1.00 56.47 86 VAL A C 1
ATOM 648 O O . VAL A 1 86 ? -3.555 -2.689 -18.859 1.00 56.47 86 VAL A O 1
ATOM 651 N N . GLY A 1 87 ? -5.105 -1.069 -19.041 1.00 56.44 87 GLY A N 1
ATOM 652 C CA . GLY A 1 87 ? -6.046 -1.828 -19.876 1.00 56.44 87 GLY A CA 1
ATOM 653 C C . GLY A 1 87 ? -7.082 -2.675 -19.124 1.00 56.44 87 GLY A C 1
ATOM 654 O O . GLY A 1 87 ? -7.741 -3.498 -19.760 1.00 56.44 87 GLY A O 1
ATOM 655 N N . GLY A 1 88 ? -7.235 -2.491 -17.808 1.00 62.94 88 GLY A N 1
ATOM 656 C CA . GLY A 1 88 ? -8.313 -3.084 -17.005 1.00 62.94 88 GLY A CA 1
ATOM 657 C C . GLY A 1 88 ? -9.178 -2.031 -16.306 1.00 62.94 88 GLY A C 1
ATOM 658 O O . GLY A 1 88 ? -8.918 -0.836 -16.416 1.00 62.94 88 GLY A O 1
ATOM 659 N N . GLU A 1 89 ? -10.196 -2.484 -15.570 1.00 63.91 89 GLU A N 1
ATOM 660 C CA . GLU A 1 89 ? -10.880 -1.616 -14.605 1.00 63.91 89 GLU A CA 1
ATOM 661 C C . GLU A 1 89 ? -9.884 -1.258 -13.489 1.00 63.91 89 GLU A C 1
ATOM 663 O O . GLU A 1 89 ? -9.223 -2.168 -12.965 1.00 63.91 89 GLU A O 1
ATOM 668 N N . PRO A 1 90 ? -9.741 0.029 -13.129 1.00 60.81 90 PRO A N 1
ATOM 669 C CA . PRO A 1 90 ? -8.839 0.436 -12.062 1.00 60.81 90 PRO A CA 1
ATOM 670 C C . PRO A 1 90 ? -9.244 -0.257 -10.760 1.00 60.81 90 PRO A C 1
ATOM 672 O O . PRO A 1 90 ? -10.433 -0.367 -10.440 1.00 60.81 90 PRO A O 1
ATOM 675 N N . ALA A 1 91 ? -8.260 -0.742 -10.000 1.00 68.31 91 ALA A N 1
ATOM 676 C CA . ALA A 1 91 ? -8.554 -1.293 -8.688 1.00 68.31 91 ALA A CA 1
ATOM 677 C C . ALA A 1 91 ? -9.102 -0.173 -7.786 1.00 68.31 91 ALA A C 1
ATOM 679 O O . ALA A 1 91 ? -8.692 0.986 -7.943 1.00 68.31 91 ALA A O 1
ATOM 680 N N . PRO A 1 92 ? -10.002 -0.484 -6.831 1.00 80.50 92 PRO A N 1
ATOM 681 C CA . PRO A 1 92 ? -10.422 0.492 -5.836 1.00 80.50 92 PRO A CA 1
ATOM 682 C C . PRO A 1 92 ? -9.173 1.018 -5.127 1.00 80.50 92 PRO A C 1
ATOM 684 O O . PRO A 1 92 ? -8.485 0.292 -4.418 1.00 80.50 92 PRO A O 1
ATOM 687 N N . SER A 1 93 ? -8.837 2.271 -5.396 1.00 87.19 93 SER A N 1
ATOM 688 C CA . SER A 1 93 ? -7.643 2.927 -4.890 1.00 87.19 93 SER A CA 1
ATOM 689 C C . SER A 1 93 ? -7.887 4.425 -4.821 1.00 87.19 93 SER A C 1
ATOM 691 O O . SER A 1 93 ? -8.737 4.974 -5.528 1.00 87.19 93 SER A O 1
ATOM 693 N N . LYS A 1 94 ? -7.153 5.097 -3.940 1.00 87.81 94 LYS A N 1
ATOM 694 C CA . LYS A 1 94 ? -7.207 6.548 -3.791 1.00 87.81 94 LYS A CA 1
ATOM 695 C C . LYS A 1 94 ? -5.794 7.085 -3.720 1.00 87.81 94 LYS A C 1
ATOM 697 O O . LYS A 1 94 ? -5.038 6.736 -2.816 1.00 87.81 94 LYS A O 1
ATOM 702 N N . GLN A 1 95 ? -5.421 7.927 -4.677 1.00 86.81 95 GLN A N 1
ATOM 703 C CA . GLN A 1 95 ? -4.144 8.621 -4.610 1.00 86.81 95 GLN A CA 1
ATOM 704 C C . GLN A 1 95 ? -4.240 9.712 -3.543 1.00 86.81 95 GLN A C 1
ATOM 706 O O . GLN A 1 95 ? -5.010 10.660 -3.677 1.00 86.81 95 GLN A O 1
ATOM 711 N N . LEU A 1 96 ? -3.463 9.557 -2.475 1.00 84.38 96 LEU A N 1
ATOM 712 C CA . LEU A 1 96 ? -3.389 10.520 -1.379 1.00 84.38 96 LEU A CA 1
ATOM 713 C C . LEU A 1 96 ? -2.372 11.616 -1.686 1.00 84.38 96 LEU A C 1
ATOM 715 O O . LEU A 1 96 ? -2.535 12.767 -1.301 1.00 84.38 96 LEU A O 1
ATOM 719 N N . ARG A 1 97 ? -1.302 11.274 -2.401 1.00 80.31 97 ARG A N 1
ATOM 720 C CA . ARG A 1 97 ? -0.288 12.239 -2.816 1.00 80.31 97 ARG A CA 1
ATOM 721 C C . ARG A 1 97 ? 0.264 11.854 -4.180 1.00 80.31 97 ARG A C 1
ATOM 723 O O . ARG A 1 97 ? 0.820 10.769 -4.342 1.00 80.31 97 ARG A O 1
ATOM 730 N N . GLY A 1 98 ? 0.124 12.764 -5.141 1.00 67.88 98 GLY A N 1
ATOM 731 C CA . GLY A 1 98 ? 0.712 12.680 -6.479 1.00 67.88 98 GLY A CA 1
ATOM 732 C C . GLY A 1 98 ? 1.585 13.900 -6.783 1.00 67.88 98 GLY A C 1
ATOM 733 O O . GLY A 1 98 ? 1.474 14.930 -6.120 1.00 67.88 98 GLY A O 1
ATOM 734 N N . GLY A 1 99 ? 2.474 13.795 -7.774 1.00 62.38 99 GLY A N 1
ATOM 735 C CA . GLY A 1 99 ? 3.282 14.931 -8.248 1.00 62.38 99 GLY A CA 1
ATOM 736 C C . GLY A 1 99 ? 4.530 15.272 -7.417 1.00 62.38 99 GLY A C 1
ATOM 737 O O . GLY A 1 99 ? 5.103 16.343 -7.597 1.00 62.38 99 GLY A O 1
ATOM 738 N N . GLY A 1 100 ? 4.971 14.380 -6.525 1.00 62.19 100 GLY A N 1
ATOM 739 C CA . GLY A 1 100 ? 6.235 14.485 -5.789 1.00 62.19 100 GLY A CA 1
ATOM 740 C C . GLY A 1 100 ? 6.667 13.136 -5.207 1.00 62.19 100 GLY A C 1
ATOM 741 O O . GLY A 1 100 ? 5.944 12.152 -5.341 1.00 62.19 100 GLY A O 1
ATOM 742 N N . TYR A 1 101 ? 7.835 13.092 -4.555 1.00 65.75 101 TYR A N 1
ATOM 743 C CA . TYR A 1 101 ? 8.357 11.868 -3.935 1.00 65.75 101 TYR A CA 1
ATOM 744 C C . TYR A 1 101 ? 8.121 11.850 -2.413 1.00 65.75 101 TYR A C 1
ATOM 746 O O . TYR A 1 101 ? 8.430 12.852 -1.747 1.00 65.75 101 TYR A O 1
ATOM 754 N N . PRO A 1 102 ? 7.555 10.763 -1.851 1.00 80.56 102 PRO A N 1
ATOM 755 C CA . PRO A 1 102 ? 6.977 9.594 -2.529 1.00 80.56 102 PRO A CA 1
ATOM 756 C C . PRO A 1 102 ? 5.587 9.869 -3.123 1.00 80.56 102 PRO A C 1
ATOM 758 O O . PRO A 1 102 ? 4.891 10.799 -2.704 1.00 80.56 102 PRO A O 1
ATOM 761 N N . SER A 1 103 ? 5.170 9.006 -4.054 1.00 86.06 103 SER A N 1
ATOM 762 C CA . SER A 1 103 ? 3.753 8.850 -4.401 1.00 86.06 103 SER A CA 1
ATOM 763 C C . SER A 1 103 ? 3.070 7.996 -3.341 1.00 86.06 103 SER A C 1
ATOM 765 O O . SER A 1 103 ? 3.627 6.982 -2.919 1.00 86.06 103 SER A O 1
ATOM 767 N N . VAL A 1 104 ? 1.879 8.401 -2.910 1.00 88.44 104 VAL A N 1
ATOM 768 C CA . VAL A 1 104 ? 1.170 7.750 -1.803 1.00 88.44 104 VAL A CA 1
ATOM 769 C C . VAL A 1 104 ? -0.236 7.385 -2.236 1.00 88.44 104 VAL A C 1
ATOM 771 O O . VAL A 1 104 ? -0.975 8.233 -2.746 1.00 88.44 104 VAL A O 1
ATOM 774 N N . TYR A 1 105 ? -0.611 6.138 -1.983 1.00 90.12 105 TYR A N 1
ATOM 775 C CA . TYR A 1 105 ? -1.914 5.579 -2.318 1.00 90.12 105 TYR A CA 1
ATOM 776 C C . TYR A 1 105 ? -2.540 4.930 -1.090 1.00 90.12 105 TYR A C 1
ATOM 778 O O . TYR A 1 105 ? -1.834 4.425 -0.222 1.00 90.12 105 TYR A O 1
ATOM 786 N N . ALA A 1 106 ? -3.864 4.904 -1.046 1.00 92.25 106 ALA A N 1
ATOM 787 C CA . ALA A 1 106 ? -4.622 4.010 -0.193 1.00 92.25 106 ALA A CA 1
ATOM 788 C C . ALA A 1 106 ? -5.317 2.968 -1.068 1.00 92.25 106 ALA A C 1
ATOM 790 O O . ALA A 1 106 ? -5.894 3.319 -2.101 1.00 92.25 106 ALA A O 1
ATOM 791 N N . VAL A 1 107 ? -5.249 1.702 -0.668 1.00 92.44 107 VAL A N 1
ATOM 792 C CA . VAL A 1 107 ? -5.854 0.572 -1.388 1.00 92.44 107 VAL A CA 1
ATOM 793 C C . VAL A 1 107 ? -6.407 -0.443 -0.387 1.00 92.44 107 VAL A C 1
ATOM 795 O O . VAL A 1 107 ? -5.839 -0.577 0.696 1.00 92.44 107 VAL A O 1
ATOM 798 N N . PRO A 1 108 ? -7.463 -1.201 -0.710 1.00 92.25 108 PRO A N 1
ATOM 799 C CA . PRO A 1 108 ? -7.857 -2.359 0.082 1.00 92.25 108 PRO A CA 1
ATOM 800 C C . PRO A 1 108 ? -6.739 -3.406 0.130 1.00 92.25 108 PRO A C 1
ATOM 802 O O . PRO A 1 108 ? -6.075 -3.659 -0.882 1.00 92.25 108 PRO A O 1
ATOM 805 N N . ALA A 1 109 ? -6.549 -4.056 1.278 1.00 90.94 109 ALA A N 1
ATOM 806 C CA . ALA A 1 109 ? -5.539 -5.102 1.443 1.00 90.94 109 ALA A CA 1
ATOM 807 C C . ALA A 1 109 ? -5.703 -6.238 0.414 1.00 90.94 109 ALA A C 1
ATOM 809 O O . ALA A 1 109 ? -4.715 -6.737 -0.132 1.00 90.94 109 ALA A O 1
ATOM 810 N N . GLU A 1 110 ? -6.940 -6.601 0.066 1.00 88.56 110 GLU A N 1
ATOM 811 C CA . GLU A 1 110 ? -7.229 -7.617 -0.950 1.00 88.56 110 GLU A CA 1
ATOM 812 C C . GLU A 1 110 ? -6.720 -7.261 -2.356 1.00 88.56 110 GLU A C 1
ATOM 814 O O . GLU A 1 110 ? -6.373 -8.164 -3.118 1.00 88.56 110 GLU A O 1
ATOM 819 N N . VAL A 1 111 ? -6.622 -5.973 -2.702 1.00 87.62 111 VAL A N 1
ATOM 820 C CA . VAL A 1 111 ? -6.072 -5.533 -3.995 1.00 87.62 111 VAL A CA 1
ATOM 821 C C . VAL A 1 111 ? -4.582 -5.852 -4.065 1.00 87.62 111 VAL A C 1
ATOM 823 O O . VAL A 1 111 ? -4.113 -6.372 -5.078 1.00 87.62 111 VAL A O 1
ATOM 826 N N . LEU A 1 112 ? -3.842 -5.608 -2.979 1.00 87.56 112 LEU A N 1
ATOM 827 C CA . LEU A 1 112 ? -2.430 -5.979 -2.893 1.00 87.56 112 LEU A CA 1
ATOM 828 C C . LEU A 1 112 ? -2.250 -7.499 -2.989 1.00 87.56 112 LEU A C 1
ATOM 830 O O . LEU A 1 112 ? -1.382 -7.963 -3.726 1.00 87.56 112 LEU A O 1
ATOM 834 N N . LEU A 1 113 ? -3.087 -8.278 -2.298 1.00 85.56 113 LEU A N 1
ATOM 835 C CA . LEU A 1 113 ? -3.018 -9.743 -2.344 1.00 85.56 113 LEU A CA 1
ATOM 836 C C . LEU A 1 113 ? -3.336 -10.297 -3.739 1.00 85.56 113 LEU A C 1
ATOM 838 O O . LEU A 1 113 ? -2.625 -11.174 -4.219 1.00 85.56 113 LEU A O 1
ATOM 842 N N . ALA A 1 114 ? -4.341 -9.753 -4.429 1.00 82.44 114 ALA A N 1
ATOM 843 C CA . ALA A 1 114 ? -4.645 -10.121 -5.815 1.00 82.44 114 ALA A CA 1
ATOM 844 C C . ALA A 1 114 ? -3.543 -9.677 -6.797 1.00 82.44 114 ALA A C 1
ATOM 846 O O . ALA A 1 114 ? -3.308 -10.315 -7.824 1.00 82.44 114 ALA A O 1
ATOM 847 N N . GLY A 1 115 ? -2.861 -8.574 -6.484 1.00 76.56 115 GLY A N 1
ATOM 848 C CA . GLY A 1 115 ? -1.713 -8.068 -7.227 1.00 76.56 115 GLY A CA 1
ATOM 849 C C . GLY A 1 115 ? -0.421 -8.847 -6.984 1.00 76.56 115 GLY A C 1
ATOM 850 O O . GLY A 1 115 ? 0.474 -8.780 -7.826 1.00 76.56 115 GLY A O 1
ATOM 851 N N . ALA A 1 116 ? -0.317 -9.603 -5.887 1.00 73.38 116 ALA A N 1
ATOM 852 C CA . ALA A 1 116 ? 0.910 -10.277 -5.463 1.00 73.38 116 ALA A CA 1
ATOM 853 C C . ALA A 1 116 ? 1.461 -11.249 -6.518 1.00 73.38 116 ALA A C 1
ATOM 855 O O . ALA A 1 116 ? 2.662 -11.252 -6.784 1.00 73.38 116 ALA A O 1
ATOM 856 N N . ASP A 1 117 ? 0.585 -11.978 -7.211 1.00 63.47 117 ASP A N 1
ATOM 857 C CA . ASP A 1 117 ? 0.981 -12.864 -8.314 1.00 63.47 117 ASP A CA 1
ATOM 858 C C . ASP A 1 117 ? 1.640 -12.087 -9.468 1.00 63.47 117 ASP A C 1
ATOM 860 O O . ASP A 1 117 ? 2.558 -12.576 -10.131 1.00 63.47 117 ASP A O 1
ATOM 864 N N . ARG A 1 118 ? 1.212 -10.837 -9.695 1.00 65.50 118 ARG A N 1
ATOM 865 C CA . ARG A 1 118 ? 1.805 -9.937 -10.697 1.00 65.50 118 ARG A CA 1
ATOM 866 C C . ARG A 1 118 ? 3.117 -9.325 -10.219 1.00 65.50 118 ARG A C 1
ATOM 868 O O . ARG A 1 118 ? 3.931 -8.963 -11.068 1.00 65.50 118 ARG A O 1
ATOM 875 N N . LEU A 1 119 ? 3.325 -9.216 -8.904 1.00 65.75 119 LEU A N 1
ATOM 876 C CA . LEU A 1 119 ? 4.603 -8.800 -8.330 1.00 65.75 119 LEU A CA 1
ATOM 877 C C . LEU A 1 119 ? 5.663 -9.852 -8.669 1.00 65.75 119 LEU A C 1
ATOM 879 O O . LEU A 1 119 ? 6.664 -9.514 -9.283 1.00 65.75 119 LEU A O 1
ATOM 883 N N . SER A 1 120 ? 5.416 -11.132 -8.386 1.00 55.06 120 SER A N 1
ATOM 884 C CA . SER A 1 120 ? 6.401 -12.208 -8.588 1.00 55.06 120 SER A CA 1
ATOM 885 C C . SER A 1 120 ? 6.670 -12.583 -10.053 1.00 55.06 120 SER A C 1
ATOM 887 O O . SER A 1 120 ? 7.705 -13.176 -10.349 1.00 55.06 120 SER A O 1
ATOM 889 N N . ALA A 1 121 ? 5.761 -12.263 -10.979 1.00 49.84 121 ALA A N 1
ATOM 890 C CA . ALA A 1 121 ? 5.834 -12.708 -12.374 1.00 49.84 121 ALA A CA 1
ATOM 891 C C . ALA A 1 121 ? 6.566 -11.746 -13.333 1.00 49.84 121 ALA A C 1
ATOM 893 O O . ALA A 1 121 ? 6.684 -12.052 -14.524 1.00 49.84 121 ALA A O 1
ATOM 894 N N . ARG A 1 122 ? 7.034 -10.575 -12.871 1.00 55.31 122 ARG A N 1
ATOM 895 C CA . ARG A 1 122 ? 7.607 -9.549 -13.760 1.00 55.31 122 ARG A CA 1
ATOM 896 C C . ARG A 1 122 ? 9.143 -9.563 -13.792 1.00 55.31 122 ARG A C 1
ATOM 898 O O . ARG A 1 122 ? 9.777 -9.466 -12.741 1.00 55.31 122 ARG A O 1
ATOM 905 N N . PRO A 1 123 ? 9.762 -9.609 -14.990 1.00 42.44 123 PRO A N 1
ATOM 906 C CA . PRO A 1 123 ? 11.206 -9.453 -15.128 1.00 42.44 123 PRO A CA 1
ATOM 907 C C . PRO A 1 123 ? 11.596 -8.033 -14.700 1.00 42.44 123 PRO A C 1
ATOM 909 O O . PRO A 1 123 ? 11.169 -7.060 -15.317 1.00 42.44 123 PRO A O 1
ATOM 912 N N . GLY A 1 124 ? 12.369 -7.912 -13.619 1.00 48.31 124 GLY A N 1
ATOM 913 C CA . GLY A 1 124 ? 12.759 -6.616 -13.051 1.00 48.31 124 GLY A CA 1
ATOM 914 C C . GLY A 1 124 ? 12.592 -6.483 -11.537 1.00 48.31 124 GLY A C 1
ATOM 915 O O . GLY A 1 124 ? 12.917 -5.424 -11.004 1.00 48.31 124 GLY A O 1
ATOM 916 N N . LEU A 1 125 ? 12.133 -7.519 -10.820 1.00 51.47 125 LEU A N 1
ATOM 917 C CA . LEU A 1 125 ? 12.439 -7.604 -9.390 1.00 51.47 125 LEU A CA 1
ATOM 918 C C . LEU A 1 125 ? 13.953 -7.733 -9.238 1.00 51.47 125 LEU A C 1
ATOM 920 O O . LEU A 1 125 ? 14.559 -8.711 -9.662 1.00 51.47 125 LEU A O 1
ATOM 924 N N . THR A 1 126 ? 14.571 -6.720 -8.646 1.00 50.22 126 THR A N 1
ATOM 925 C CA . THR A 1 126 ? 16.013 -6.693 -8.380 1.00 50.22 126 THR A CA 1
ATOM 926 C C . THR A 1 126 ? 16.416 -7.589 -7.204 1.00 50.22 126 THR A C 1
ATOM 928 O O . THR A 1 126 ? 17.605 -7.762 -6.961 1.00 50.22 126 THR A O 1
ATOM 931 N N . ASN A 1 127 ? 15.446 -8.191 -6.505 1.00 50.88 127 ASN A N 1
ATOM 932 C CA . ASN A 1 127 ? 15.657 -9.208 -5.479 1.00 50.88 127 ASN A CA 1
ATOM 933 C C . ASN A 1 127 ? 14.870 -10.478 -5.833 1.00 50.88 127 ASN A C 1
ATOM 935 O O . ASN A 1 127 ? 13.646 -10.440 -5.887 1.00 50.88 127 ASN A O 1
ATOM 939 N N . ASP A 1 128 ? 15.572 -11.604 -5.986 1.00 50.91 128 ASP A N 1
ATOM 940 C CA . ASP A 1 128 ? 15.024 -12.960 -6.200 1.00 50.91 128 ASP A CA 1
ATOM 941 C C . ASP A 1 128 ? 14.196 -13.504 -5.009 1.00 50.91 128 ASP A C 1
ATOM 943 O O . ASP A 1 128 ? 13.761 -14.657 -5.003 1.00 50.91 128 ASP A O 1
ATOM 947 N N . SER A 1 129 ? 13.977 -12.697 -3.970 1.00 56.12 129 SER A N 1
ATOM 948 C CA . SER A 1 129 ? 13.205 -13.082 -2.792 1.00 56.12 129 SER A CA 1
ATOM 949 C C . SER A 1 129 ? 11.723 -12.792 -3.012 1.00 56.12 129 SER A C 1
ATOM 951 O O . SER A 1 129 ? 11.343 -11.658 -3.303 1.00 56.12 129 SER A O 1
ATOM 953 N N . ALA A 1 130 ? 10.877 -13.805 -2.814 1.00 66.38 130 ALA A N 1
ATOM 954 C CA . ALA A 1 130 ? 9.433 -13.613 -2.742 1.00 66.38 130 ALA A CA 1
ATOM 955 C C . ALA A 1 130 ? 9.092 -12.531 -1.699 1.00 66.38 130 ALA A C 1
ATOM 957 O O . ALA A 1 130 ? 9.656 -12.519 -0.603 1.00 66.38 130 ALA A O 1
ATOM 958 N N . VAL A 1 131 ? 8.184 -11.616 -2.049 1.00 76.62 131 VAL A N 1
ATOM 959 C CA . VAL A 1 131 ? 7.711 -10.569 -1.135 1.00 76.62 131 VAL A CA 1
ATOM 960 C C . VAL A 1 131 ? 6.957 -11.232 0.017 1.00 76.62 131 VAL A C 1
ATOM 962 O O . VAL A 1 131 ? 5.995 -11.964 -0.214 1.00 76.62 131 VAL A O 1
ATOM 965 N N . ASP A 1 132 ? 7.378 -10.975 1.256 1.00 83.56 132 ASP A N 1
ATOM 966 C CA . ASP A 1 132 ? 6.643 -11.431 2.434 1.00 83.56 132 ASP A CA 1
ATOM 967 C C . ASP A 1 132 ? 5.410 -10.547 2.647 1.00 83.56 132 ASP A C 1
ATOM 969 O O . ASP A 1 132 ? 5.510 -9.388 3.050 1.00 83.56 132 ASP A O 1
ATOM 973 N N . LEU A 1 133 ? 4.242 -11.106 2.337 1.00 86.56 133 LEU A N 1
ATOM 974 C CA . LEU A 1 133 ? 2.936 -10.482 2.541 1.00 86.56 133 LEU A CA 1
ATOM 975 C C . LEU A 1 133 ? 2.147 -11.159 3.670 1.00 86.56 133 LEU A C 1
ATOM 977 O O . LEU A 1 133 ? 0.940 -10.955 3.777 1.00 86.56 133 LEU A O 1
ATOM 981 N N . SER A 1 134 ? 2.791 -11.966 4.521 1.00 87.31 134 SER A N 1
ATOM 982 C CA . SER A 1 134 ? 2.113 -12.727 5.583 1.00 87.31 134 SER A CA 1
ATOM 983 C C . SER A 1 134 ? 1.301 -11.839 6.533 1.00 87.31 134 SER A C 1
ATOM 985 O O . SER A 1 134 ? 0.169 -12.178 6.882 1.00 87.31 134 SER A O 1
ATOM 987 N N . ALA A 1 135 ? 1.830 -10.664 6.880 1.00 86.50 135 ALA A N 1
ATOM 988 C CA . ALA A 1 135 ? 1.130 -9.672 7.690 1.00 86.50 135 ALA A CA 1
ATOM 989 C C . ALA A 1 135 ? -0.113 -9.098 6.986 1.00 86.50 135 ALA A C 1
ATOM 991 O O . ALA A 1 135 ? -1.122 -8.861 7.643 1.00 86.50 135 ALA A O 1
ATOM 992 N N . VAL A 1 136 ? -0.068 -8.934 5.658 1.00 86.00 136 VAL A N 1
ATOM 993 C CA . VAL A 1 136 ? -1.205 -8.463 4.846 1.00 86.00 136 VAL A CA 1
ATOM 994 C C . VAL A 1 136 ? -2.273 -9.553 4.723 1.00 86.00 136 VAL A C 1
ATOM 996 O O . VAL A 1 136 ? -3.459 -9.267 4.832 1.00 86.00 136 VAL A O 1
ATOM 999 N N . VAL A 1 137 ? -1.870 -10.818 4.566 1.00 87.31 137 VAL A N 1
ATOM 1000 C CA . VAL A 1 137 ? -2.792 -11.972 4.519 1.00 87.31 137 VAL A CA 1
ATOM 1001 C C . VAL A 1 137 ? -3.605 -12.106 5.810 1.00 87.31 137 VAL A C 1
ATOM 1003 O O . VAL A 1 137 ? -4.750 -12.551 5.775 1.00 87.31 137 VAL A O 1
ATOM 1006 N N . ALA A 1 138 ? -3.031 -11.718 6.949 1.00 88.19 138 ALA A N 1
ATOM 1007 C CA . ALA A 1 138 ? -3.709 -11.747 8.242 1.00 88.19 138 ALA A CA 1
ATOM 1008 C C . ALA A 1 138 ? -4.672 -10.563 8.469 1.00 88.19 138 ALA A C 1
ATOM 1010 O O . ALA A 1 138 ? -5.325 -10.512 9.515 1.00 88.19 138 ALA A O 1
ATOM 1011 N N . MET A 1 139 ? -4.755 -9.606 7.538 1.00 87.00 139 MET A N 1
ATOM 1012 C CA . MET A 1 139 ? -5.612 -8.433 7.694 1.00 87.00 139 MET A CA 1
ATOM 1013 C C . MET A 1 139 ? -7.096 -8.773 7.479 1.00 87.00 139 MET A C 1
ATOM 1015 O O . MET A 1 139 ? -7.434 -9.603 6.631 1.00 87.00 139 MET A O 1
ATOM 1019 N N . PRO A 1 140 ? -8.005 -8.122 8.225 1.00 87.56 140 PRO A N 1
ATOM 1020 C CA . PRO A 1 140 ? -9.432 -8.147 7.935 1.00 87.56 140 PRO A CA 1
ATOM 1021 C C . PRO A 1 140 ? -9.737 -7.720 6.493 1.00 87.56 140 PRO A C 1
ATOM 1023 O O . PRO A 1 140 ? -9.163 -6.762 5.977 1.00 87.56 140 PRO A O 1
ATOM 1026 N N . ALA A 1 141 ? -10.688 -8.408 5.857 1.00 84.12 141 ALA A N 1
ATOM 1027 C CA . ALA A 1 141 ? -11.166 -8.035 4.529 1.00 84.12 141 ALA A CA 1
ATOM 1028 C C . ALA A 1 141 ? -11.794 -6.633 4.542 1.00 84.12 141 ALA A C 1
ATOM 1030 O O . ALA A 1 141 ? -12.548 -6.302 5.463 1.00 84.12 141 ALA A O 1
ATOM 1031 N N . GLY A 1 142 ? -11.512 -5.834 3.511 1.00 84.88 142 GLY A N 1
ATOM 1032 C CA . GLY A 1 142 ? -12.004 -4.462 3.400 1.00 84.88 142 GLY A CA 1
ATOM 1033 C C . GLY A 1 142 ? -11.241 -3.443 4.251 1.00 84.88 142 GLY A C 1
ATOM 1034 O O . GLY A 1 142 ? -11.603 -2.269 4.231 1.00 84.88 142 GLY A O 1
ATOM 1035 N N . GLU A 1 143 ? -10.193 -3.850 4.978 1.00 91.19 143 GLU A N 1
ATOM 1036 C CA . GLU A 1 143 ? -9.265 -2.910 5.609 1.00 91.19 143 GLU A CA 1
ATOM 1037 C C . GLU A 1 143 ? -8.352 -2.292 4.540 1.00 91.19 143 GLU A C 1
ATOM 1039 O O . GLU A 1 143 ? -7.767 -2.991 3.706 1.00 91.19 143 GLU A O 1
ATOM 1044 N N . TRP A 1 144 ? -8.238 -0.966 4.555 1.00 93.56 144 TRP A N 1
ATOM 1045 C CA . TRP A 1 144 ? -7.389 -0.230 3.626 1.00 93.56 144 TRP A CA 1
ATOM 1046 C C . TRP A 1 144 ? -5.985 -0.041 4.204 1.00 93.56 144 TRP A C 1
ATOM 1048 O O . TRP A 1 144 ? -5.806 0.307 5.371 1.00 93.56 144 TRP A O 1
ATOM 1058 N N . ILE A 1 145 ? -4.989 -0.243 3.349 1.00 93.44 145 ILE A N 1
ATOM 1059 C CA . ILE A 1 145 ? -3.565 -0.037 3.609 1.00 93.44 145 ILE A CA 1
ATOM 1060 C C . ILE A 1 145 ? -3.066 1.204 2.878 1.00 93.44 145 ILE A C 1
ATOM 1062 O O . ILE A 1 145 ? -3.622 1.615 1.855 1.00 93.44 145 ILE A O 1
ATOM 1066 N N . VAL A 1 146 ? -1.975 1.766 3.385 1.00 93.38 146 VAL A N 1
ATOM 1067 C CA . VAL A 1 146 ? -1.240 2.847 2.732 1.00 93.38 146 VAL A CA 1
ATOM 1068 C C . VAL A 1 146 ? -0.049 2.261 1.984 1.00 93.38 146 VAL A C 1
ATOM 1070 O O . VAL A 1 146 ? 0.667 1.393 2.483 1.00 93.38 146 VAL A O 1
ATOM 1073 N N . VAL A 1 147 ? 0.157 2.745 0.767 1.00 92.25 147 VAL A N 1
ATOM 1074 C CA . VAL A 1 147 ? 1.255 2.362 -0.115 1.00 92.25 147 VAL A CA 1
ATOM 1075 C C . VAL A 1 147 ? 2.098 3.592 -0.379 1.00 92.25 147 VAL A C 1
ATOM 1077 O O . VAL A 1 147 ? 1.634 4.542 -1.010 1.00 92.25 147 VAL A O 1
ATOM 1080 N N . GLU A 1 148 ? 3.348 3.556 0.059 1.00 91.62 148 GLU A N 1
ATOM 1081 C CA . GLU A 1 148 ? 4.351 4.543 -0.320 1.00 91.62 148 GLU A CA 1
ATOM 1082 C C . GLU A 1 148 ? 5.221 3.989 -1.441 1.00 91.62 148 GLU A C 1
ATOM 1084 O O . GLU A 1 148 ? 5.798 2.907 -1.318 1.00 91.62 148 GLU A O 1
ATOM 1089 N N . ALA A 1 149 ? 5.342 4.747 -2.525 1.00 89.06 149 ALA A N 1
ATOM 1090 C CA . ALA A 1 149 ? 6.174 4.406 -3.665 1.00 89.06 149 ALA A CA 1
ATOM 1091 C C . ALA A 1 149 ? 7.206 5.512 -3.914 1.00 89.06 149 ALA A C 1
ATOM 1093 O O . ALA A 1 149 ? 6.875 6.628 -4.333 1.00 89.06 149 ALA A O 1
ATOM 1094 N N . TRP A 1 150 ? 8.469 5.188 -3.654 1.00 87.19 150 TRP A N 1
ATOM 1095 C CA . TRP A 1 150 ? 9.622 6.043 -3.921 1.00 87.19 150 TRP A CA 1
ATOM 1096 C C . TRP A 1 150 ? 10.273 5.633 -5.236 1.00 87.19 150 TRP A C 1
ATOM 1098 O O . TRP A 1 150 ? 10.596 4.464 -5.417 1.00 87.19 150 TRP A O 1
ATOM 1108 N N . ASP A 1 151 ? 10.491 6.581 -6.138 1.00 80.25 151 ASP A N 1
ATOM 1109 C CA . ASP A 1 151 ? 11.250 6.329 -7.364 1.00 80.25 151 ASP A CA 1
ATOM 1110 C C . ASP A 1 151 ? 12.735 6.159 -7.041 1.00 80.25 151 ASP A C 1
ATOM 1112 O O . ASP A 1 151 ? 13.301 6.880 -6.214 1.00 80.25 151 ASP A O 1
ATOM 1116 N N . GLN A 1 152 ? 13.351 5.175 -7.683 1.00 68.19 152 GLN A N 1
ATOM 1117 C CA . GLN A 1 152 ? 14.792 4.998 -7.694 1.00 68.19 152 GLN A CA 1
ATOM 1118 C C . GLN A 1 152 ? 15.345 5.718 -8.924 1.00 68.19 152 GLN A C 1
ATOM 1120 O O . GLN A 1 152 ? 15.422 5.137 -10.001 1.00 68.19 152 GLN A O 1
ATOM 1125 N N . SER A 1 153 ? 15.723 6.983 -8.764 1.00 63.44 153 SER A N 1
ATOM 1126 C CA . SER A 1 153 ? 16.333 7.819 -9.809 1.00 63.44 153 SER A CA 1
ATOM 1127 C C . SER A 1 153 ? 17.763 8.215 -9.471 1.00 63.44 153 SER A C 1
ATOM 1129 O O . SER A 1 153 ? 17.972 8.590 -8.293 1.00 63.44 153 SER A O 1
#

Radius of gyration: 25.39 Å; chains: 1; bounding box: 68×56×76 Å